Protein AF-A0AAQ0C0G8-F1 (afdb_monomer_lite)

Foldseek 3Di:
DVVVLQVLLVVVWWKKWWKAAPPGDIAIWIFNHWDFDADPVGTDTFKTFTAGPPADDDPDDSGFKMKGAADNVRHGPDDDARWIWIAGPVRDTGTIHGDDMDIGDPD

Organism: NCBI:txid353

Sequence (107 aa):
MVEKIAQAIDVYQIPIMGDDWAGGTGHWLMMVGYQGFEHEDGFQLTHLLCLDPGSEAPKTTLWNAVIEVFHDDSSSVNKGRLPSNHWGLDGNRKPCRISTSVILDTD

Radius of gyration: 13.49 Å; chains: 1; bounding box: 34×33×31 Å

pLDDT: mean 90.69, std 6.55, range [64.5, 97.31]

Secondary structure (DSSP, 8-state):
-HHHHHHHHHTT-EEEEEEEETTS-EEEEEEEEEEEEEETTEEEEEEEEEE-TTS---SS-S-SEEEE-B-TTS-BSSSSSSEEEEE-TTS-EEEEEEEEEEEE---

Structure (mmCIF, N/CA/C/O backbone):
data_AF-A0AAQ0C0G8-F1
#
_entry.id   AF-A0AAQ0C0G8-F1
#
loop_
_atom_site.group_PDB
_atom_site.id
_atom_site.type_symbol
_atom_site.label_atom_id
_atom_site.label_alt_id
_atom_site.label_comp_id
_atom_site.label_asym_id
_atom_site.label_entity_id
_atom_site.label_seq_id
_atom_site.pdbx_PDB_ins_code
_atom_site.Cartn_x
_atom_site.Cartn_y
_atom_site.Cartn_z
_atom_site.occupancy
_atom_site.B_iso_or_equiv
_atom_site.auth_seq_id
_atom_site.auth_comp_id
_atom_site.auth_asym_id
_atom_site.auth_atom_id
_atom_site.pdbx_PDB_model_num
ATOM 1 N N . MET A 1 1 ? -10.437 4.175 -5.668 1.00 85.56 1 MET A N 1
ATOM 2 C CA . MET A 1 1 ? -9.800 2.840 -5.806 1.00 85.56 1 MET A CA 1
ATOM 3 C C . MET A 1 1 ? -9.104 2.481 -4.509 1.00 85.56 1 MET A C 1
ATOM 5 O O . MET A 1 1 ? -9.481 1.491 -3.915 1.00 85.56 1 MET A O 1
ATOM 9 N N . VAL A 1 2 ? -8.186 3.323 -4.038 1.00 92.56 2 VAL A N 1
ATOM 10 C CA . VAL A 1 2 ? -7.475 3.154 -2.759 1.00 92.56 2 VAL A CA 1
ATOM 11 C C . VAL A 1 2 ? -8.441 3.018 -1.573 1.00 92.56 2 VAL A C 1
ATOM 13 O O . VAL A 1 2 ? -8.352 2.053 -0.832 1.00 92.56 2 VAL A O 1
ATOM 16 N N . GLU A 1 3 ? -9.454 3.881 -1.472 1.00 93.25 3 GLU A N 1
ATOM 17 C CA . GLU A 1 3 ? -10.507 3.755 -0.444 1.00 93.25 3 GLU A CA 1
ATOM 18 C C . GLU A 1 3 ? -11.278 2.429 -0.518 1.00 93.25 3 GLU A C 1
ATOM 20 O O . GLU A 1 3 ? -11.626 1.865 0.508 1.00 93.25 3 GLU A O 1
ATOM 25 N N . LYS A 1 4 ? -11.510 1.889 -1.724 1.00 94.62 4 LYS A N 1
ATOM 26 C CA . LYS A 1 4 ? -12.185 0.590 -1.887 1.00 94.62 4 LYS A CA 1
ATOM 27 C C . LYS A 1 4 ? -11.314 -0.568 -1.407 1.00 94.62 4 LYS A C 1
ATOM 29 O O . LYS A 1 4 ? -11.844 -1.554 -0.920 1.00 94.62 4 LYS A O 1
ATOM 34 N N . ILE A 1 5 ? -9.995 -0.450 -1.559 1.00 95.88 5 ILE A N 1
ATOM 35 C CA . ILE A 1 5 ? -9.038 -1.413 -1.006 1.00 95.88 5 ILE A CA 1
ATOM 36 C C . ILE A 1 5 ? -9.099 -1.374 0.524 1.00 95.88 5 ILE A C 1
ATOM 38 O O . ILE A 1 5 ? -9.180 -2.430 1.137 1.00 95.88 5 ILE A O 1
ATOM 42 N N . ALA A 1 6 ? -9.109 -0.180 1.126 1.00 96.12 6 ALA A N 1
ATOM 43 C CA . ALA A 1 6 ? -9.241 -0.026 2.576 1.00 96.12 6 ALA A CA 1
ATOM 44 C C . ALA A 1 6 ? -10.560 -0.624 3.093 1.00 96.12 6 ALA A C 1
ATOM 46 O O . ALA A 1 6 ? -10.542 -1.483 3.964 1.00 96.12 6 ALA A O 1
ATOM 47 N N . GLN A 1 7 ? -11.681 -0.282 2.453 1.00 96.31 7 GLN A N 1
ATOM 48 C CA . GLN A 1 7 ? -12.996 -0.839 2.788 1.00 96.31 7 GLN A CA 1
ATOM 49 C C . GLN A 1 7 ? -13.035 -2.366 2.680 1.00 96.31 7 GLN A C 1
ATOM 51 O O . GLN A 1 7 ? -13.637 -3.016 3.524 1.00 96.31 7 GLN A O 1
ATOM 56 N N . ALA A 1 8 ? -12.396 -2.947 1.659 1.00 96.19 8 ALA A N 1
ATOM 57 C CA . ALA A 1 8 ? -12.311 -4.398 1.502 1.00 96.19 8 ALA A CA 1
ATOM 58 C C . ALA A 1 8 ? -11.521 -5.056 2.647 1.00 96.19 8 ALA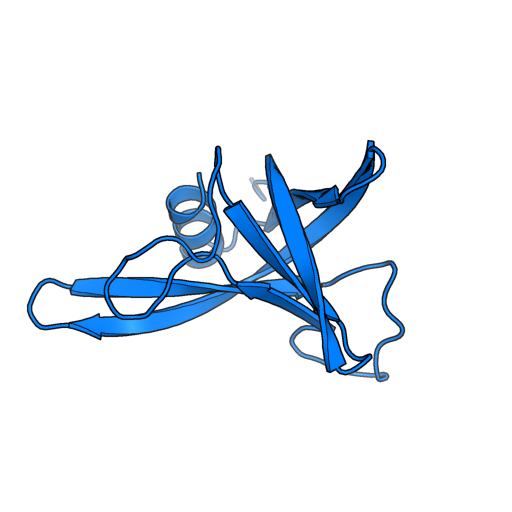 A C 1
ATOM 60 O O . ALA A 1 8 ? -11.921 -6.110 3.137 1.00 96.19 8 ALA A O 1
ATOM 61 N N . ILE A 1 9 ? -10.441 -4.419 3.112 1.00 95.75 9 ILE A N 1
ATOM 62 C CA . ILE A 1 9 ? -9.681 -4.882 4.283 1.00 95.75 9 ILE A CA 1
ATOM 63 C C . ILE A 1 9 ? -10.569 -4.878 5.536 1.00 95.75 9 ILE A C 1
ATOM 65 O O . ILE A 1 9 ? -10.564 -5.860 6.277 1.00 95.75 9 ILE A O 1
ATOM 69 N N . ASP A 1 10 ? -11.371 -3.828 5.741 1.00 96.06 10 ASP A N 1
ATOM 70 C CA . ASP A 1 10 ? -12.261 -3.702 6.908 1.00 96.06 10 ASP A CA 1
ATOM 71 C C . ASP A 1 10 ? -13.319 -4.807 6.993 1.00 96.06 10 ASP A C 1
ATOM 73 O O . ASP A 1 10 ? -13.766 -5.165 8.084 1.00 96.06 10 ASP A O 1
ATOM 77 N N . VAL A 1 11 ? -13.717 -5.362 5.847 1.00 95.69 11 VAL A N 1
ATOM 78 C CA . VAL A 1 11 ? -14.701 -6.450 5.758 1.00 95.69 11 VAL A CA 1
ATOM 79 C C . VAL A 1 11 ? -14.061 -7.817 5.500 1.00 95.69 11 VAL A C 1
ATOM 81 O O . VAL A 1 11 ? -14.745 -8.740 5.069 1.00 95.69 11 VAL A O 1
ATOM 84 N N . TYR A 1 12 ? -12.764 -7.965 5.790 1.00 93.38 12 TYR A N 1
ATOM 85 C CA . TYR A 1 12 ? -12.005 -9.219 5.671 1.00 93.38 12 TYR A CA 1
ATOM 86 C C . TYR A 1 12 ? -11.952 -9.827 4.259 1.00 93.38 12 TYR A C 1
ATOM 88 O O . TYR A 1 12 ? -11.694 -11.021 4.103 1.00 93.38 12 TYR A O 1
ATOM 96 N N . GLN A 1 13 ? -12.146 -9.012 3.224 1.00 95.94 13 GLN A N 1
ATOM 97 C CA . GLN A 1 13 ? -11.902 -9.419 1.843 1.00 95.94 13 GLN A CA 1
ATOM 98 C C . GLN A 1 13 ? -10.404 -9.369 1.526 1.00 95.94 13 GLN A C 1
ATOM 100 O O . GLN A 1 13 ? -9.604 -8.830 2.292 1.00 95.94 13 GLN A O 1
ATOM 105 N N . ILE A 1 14 ? -10.012 -9.936 0.381 1.00 95.31 14 ILE A N 1
ATOM 106 C CA . ILE A 1 14 ? -8.605 -10.044 -0.025 1.00 95.31 14 ILE A CA 1
ATOM 107 C C . ILE A 1 14 ? -8.363 -9.146 -1.246 1.00 95.31 14 ILE A C 1
ATOM 109 O O . ILE A 1 14 ? -8.630 -9.560 -2.381 1.00 95.31 14 ILE A O 1
ATOM 113 N N . PRO A 1 15 ? -7.860 -7.909 -1.068 1.00 96.81 15 PRO A N 1
ATOM 114 C CA . PRO A 1 15 ? -7.518 -7.043 -2.181 1.00 96.81 15 PRO A CA 1
ATOM 115 C C . PRO A 1 15 ? -6.154 -7.427 -2.756 1.00 96.81 15 PRO A C 1
ATOM 117 O O . PRO A 1 15 ? -5.137 -7.447 -2.062 1.00 96.81 15 PRO A O 1
ATOM 120 N N . ILE A 1 16 ? -6.122 -7.652 -4.061 1.00 96.75 16 ILE A N 1
ATOM 121 C CA . ILE A 1 16 ?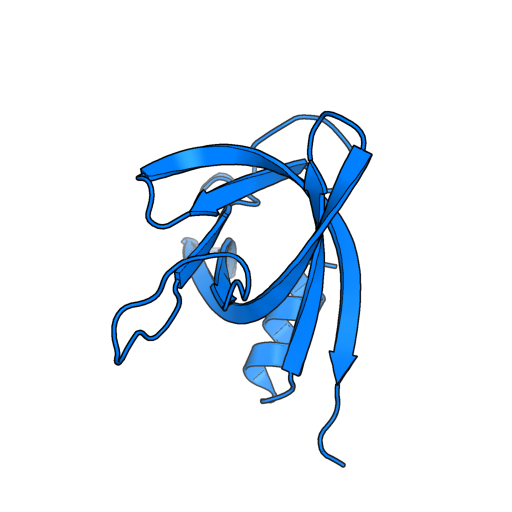 -4.919 -7.832 -4.865 1.00 96.75 16 ILE A CA 1
ATOM 122 C C . ILE A 1 16 ? -4.797 -6.616 -5.783 1.00 96.75 16 ILE A C 1
ATOM 124 O O . ILE A 1 16 ? -5.735 -6.261 -6.494 1.00 96.75 16 ILE A O 1
ATOM 128 N N . MET A 1 17 ? -3.651 -5.950 -5.769 1.00 95.88 17 MET A N 1
ATOM 129 C CA . MET A 1 17 ? -3.409 -4.696 -6.477 1.00 95.88 17 MET A CA 1
ATOM 130 C C . MET A 1 17 ? -2.237 -4.856 -7.440 1.00 95.88 17 MET A C 1
ATOM 132 O O . MET A 1 17 ? -1.246 -5.500 -7.105 1.00 95.88 17 MET A O 1
ATOM 136 N N . GLY A 1 18 ? -2.382 -4.299 -8.641 1.00 94.75 18 GLY A N 1
ATOM 137 C CA . GLY A 1 18 ? -1.306 -4.218 -9.622 1.00 94.75 18 GLY A CA 1
ATOM 138 C C . GLY A 1 18 ? -0.658 -2.837 -9.595 1.00 94.75 18 GLY A C 1
ATOM 139 O O . GLY A 1 18 ? -1.374 -1.834 -9.722 1.00 94.75 18 GLY A O 1
ATOM 140 N N . ASP A 1 19 ? 0.666 -2.778 -9.457 1.00 92.12 19 ASP A N 1
ATOM 141 C CA . ASP A 1 19 ? 1.449 -1.552 -9.582 1.00 92.12 19 ASP A CA 1
ATOM 142 C C . ASP A 1 19 ? 2.346 -1.570 -10.826 1.00 92.12 19 ASP A C 1
ATOM 144 O O . ASP A 1 19 ? 3.008 -2.552 -11.141 1.00 92.12 19 ASP A O 1
ATOM 148 N N . ASP A 1 20 ? 2.367 -0.457 -11.556 1.00 92.75 20 ASP A N 1
ATOM 149 C CA . ASP A 1 20 ? 3.224 -0.268 -12.723 1.00 92.75 20 ASP A CA 1
ATOM 150 C C . ASP A 1 20 ? 4.444 0.575 -12.336 1.00 92.75 20 ASP A C 1
ATOM 152 O O . ASP A 1 20 ? 4.306 1.650 -11.738 1.00 92.75 20 ASP A O 1
ATOM 156 N N . TRP A 1 21 ? 5.636 0.142 -12.740 1.00 89.19 21 TRP A N 1
ATOM 157 C CA . TRP A 1 21 ? 6.887 0.884 -12.573 1.00 89.19 21 TRP A CA 1
ATOM 158 C C . TRP A 1 21 ? 7.341 1.549 -13.876 1.00 89.19 21 TRP A C 1
ATOM 160 O O . TRP A 1 21 ? 6.912 1.212 -14.988 1.00 89.19 21 TRP A O 1
ATOM 170 N N . ALA A 1 22 ? 8.258 2.510 -13.745 1.00 81.19 22 ALA A N 1
ATOM 171 C CA . ALA A 1 22 ? 8.942 3.090 -14.893 1.00 81.19 22 ALA A CA 1
ATOM 172 C C . ALA A 1 22 ? 9.665 1.988 -15.693 1.00 81.19 22 ALA A C 1
ATOM 174 O O . ALA A 1 22 ? 10.401 1.185 -15.129 1.00 81.19 22 ALA A O 1
ATOM 175 N N . GLY A 1 23 ? 9.448 1.957 -17.011 1.00 78.25 23 GLY A N 1
ATOM 176 C CA . GLY A 1 23 ? 9.942 0.885 -17.886 1.00 78.25 23 GLY A CA 1
ATOM 177 C C . GLY A 1 23 ? 8.883 -0.148 -18.287 1.00 78.25 23 GLY A C 1
ATOM 178 O O . GLY A 1 23 ? 9.186 -1.032 -19.080 1.00 78.25 23 GLY A O 1
ATOM 179 N N . GLY A 1 24 ? 7.640 -0.011 -17.805 1.00 72.38 24 GLY A N 1
ATOM 180 C CA . GLY A 1 24 ? 6.506 -0.834 -18.244 1.00 72.38 24 GLY A CA 1
ATOM 181 C C . GLY A 1 24 ? 6.414 -2.201 -17.567 1.00 72.38 24 GLY A C 1
ATOM 182 O O . GLY A 1 24 ? 5.629 -3.040 -17.999 1.00 72.38 24 GLY A O 1
ATOM 183 N N . THR A 1 25 ? 7.199 -2.436 -16.517 1.00 75.75 25 THR A N 1
ATOM 184 C CA . THR A 1 25 ? 7.061 -3.626 -15.679 1.00 75.75 25 THR A CA 1
ATOM 185 C C . THR A 1 25 ? 5.924 -3.415 -14.688 1.00 75.75 25 THR A C 1
ATOM 187 O O . THR A 1 25 ? 5.927 -2.419 -13.965 1.00 75.75 25 THR A O 1
ATOM 190 N N . GLY A 1 26 ? 4.962 -4.334 -14.675 1.00 82.44 26 GLY A N 1
ATOM 191 C CA . GLY A 1 26 ? 3.890 -4.382 -13.686 1.00 82.44 26 GLY A CA 1
ATOM 192 C C . GLY A 1 26 ? 4.141 -5.495 -12.677 1.00 82.44 26 GLY A C 1
ATOM 193 O O . GLY A 1 26 ? 4.707 -6.531 -13.037 1.00 82.44 26 GLY A O 1
ATOM 194 N N . HIS A 1 27 ? 3.722 -5.288 -11.438 1.00 91.94 27 HIS A N 1
ATOM 195 C CA . HIS A 1 27 ? 3.860 -6.256 -10.361 1.00 91.94 27 HIS A CA 1
ATOM 196 C C . HIS A 1 27 ? 2.561 -6.360 -9.557 1.00 91.94 27 HIS A C 1
ATOM 198 O O . HIS A 1 27 ? 1.724 -5.464 -9.598 1.00 91.94 27 HIS A O 1
ATOM 204 N N . TRP A 1 28 ? 2.336 -7.503 -8.910 1.00 94.81 28 TRP A N 1
ATOM 205 C CA . TRP A 1 28 ? 1.099 -7.776 -8.175 1.00 94.81 28 TRP A CA 1
ATOM 206 C C . TRP A 1 28 ? 1.384 -7.972 -6.696 1.00 94.81 28 TRP A C 1
ATOM 208 O O . TRP A 1 28 ? 2.295 -8.706 -6.318 1.00 94.81 28 TRP A O 1
ATOM 218 N N . LEU A 1 29 ? 0.553 -7.346 -5.870 1.00 95.62 29 LEU A N 1
ATOM 219 C CA . LEU A 1 29 ? 0.719 -7.247 -4.428 1.00 95.62 29 LEU A CA 1
ATOM 220 C C . LEU A 1 29 ? -0.602 -7.566 -3.728 1.00 95.62 29 LEU A C 1
ATOM 222 O O . LEU A 1 29 ? -1.661 -7.131 -4.180 1.00 95.62 29 LEU A O 1
ATOM 226 N N . MET A 1 30 ? -0.554 -8.269 -2.599 1.00 96.25 30 MET A N 1
ATOM 227 C CA . MET A 1 30 ? -1.737 -8.488 -1.760 1.00 96.25 30 MET A CA 1
ATOM 228 C C . MET A 1 30 ? -1.770 -7.466 -0.629 1.00 96.25 30 MET A C 1
ATOM 230 O O . MET A 1 30 ? -0.791 -7.319 0.095 1.00 96.25 30 MET A O 1
ATOM 234 N N . MET A 1 31 ? -2.873 -6.743 -0.473 1.00 96.81 31 MET A N 1
ATOM 235 C CA . MET A 1 31 ? -3.018 -5.739 0.580 1.00 96.81 31 MET A CA 1
ATOM 236 C C . MET A 1 31 ? -3.505 -6.419 1.859 1.00 96.81 31 MET A C 1
ATOM 238 O O . MET A 1 31 ? -4.453 -7.197 1.821 1.00 96.81 31 MET A O 1
ATOM 242 N N . VAL A 1 32 ? -2.852 -6.132 2.983 1.00 96.38 32 VAL A N 1
ATOM 243 C CA . VAL A 1 32 ? -3.144 -6.761 4.288 1.00 96.38 32 VAL A CA 1
ATOM 244 C C . VAL A 1 32 ? -3.494 -5.750 5.376 1.00 96.38 32 VAL A C 1
ATOM 246 O O . VAL A 1 32 ? -3.883 -6.126 6.476 1.00 96.38 32 VAL A O 1
ATOM 249 N N . GLY A 1 33 ? -3.346 -4.462 5.080 1.00 97.31 33 GLY A N 1
ATOM 250 C CA . GLY A 1 33 ? -3.640 -3.376 5.999 1.00 97.31 33 GLY A CA 1
ATOM 251 C C . GLY A 1 33 ? -3.432 -2.022 5.337 1.00 97.31 33 GLY A C 1
ATOM 252 O O . GLY A 1 33 ? -3.003 -1.927 4.185 1.00 97.31 33 GLY A O 1
ATOM 253 N N . TYR A 1 34 ? -3.709 -0.964 6.082 1.00 97.25 34 TYR A N 1
ATOM 254 C CA . TYR A 1 34 ? -3.416 0.406 5.688 1.00 97.25 34 TYR A CA 1
ATOM 255 C C . TYR A 1 34 ? -3.097 1.239 6.931 1.00 97.25 34 TYR A C 1
ATOM 257 O O . TYR A 1 34 ? -3.432 0.862 8.052 1.00 97.25 34 TYR A O 1
ATOM 265 N N . GLN A 1 35 ? -2.418 2.362 6.731 1.00 96.31 35 GLN A N 1
ATOM 266 C CA . GLN A 1 35 ? -2.115 3.329 7.785 1.00 96.31 35 GLN A CA 1
ATOM 267 C C . GLN A 1 35 ? -2.377 4.751 7.293 1.00 96.31 35 GLN A C 1
ATOM 269 O O . GLN A 1 35 ? -2.441 5.018 6.088 1.00 96.31 35 GLN A O 1
ATOM 274 N N . GLY A 1 36 ? -2.529 5.662 8.243 1.00 96.00 36 GLY A N 1
ATOM 275 C CA . GLY A 1 36 ? -2.961 7.025 7.997 1.00 96.00 36 GLY A CA 1
ATOM 276 C C . GLY A 1 36 ? -2.937 7.863 9.265 1.00 96.00 36 GLY A C 1
ATOM 277 O O . GLY A 1 36 ? -2.465 7.405 10.307 1.00 96.00 36 GLY A O 1
ATOM 278 N N . PHE A 1 37 ? -3.440 9.085 9.150 1.00 95.62 37 PHE A N 1
ATOM 279 C CA . PHE A 1 37 ? -3.528 10.046 10.243 1.00 95.62 37 PHE A CA 1
ATOM 280 C C . PHE A 1 37 ? -4.989 10.371 10.542 1.00 95.62 37 PHE A C 1
ATOM 282 O O . PHE A 1 37 ? -5.799 10.511 9.631 1.00 95.62 37 PHE A O 1
ATOM 289 N N . GLU A 1 38 ? -5.318 10.489 11.825 1.00 94.56 38 GLU A N 1
ATOM 290 C CA . GLU A 1 38 ? -6.611 11.016 12.262 1.00 94.56 38 GLU A CA 1
ATOM 291 C C . GLU A 1 38 ? -6.572 12.546 12.231 1.00 94.56 38 GLU A C 1
ATOM 293 O O . GLU A 1 38 ? -5.674 13.165 12.810 1.00 94.56 38 GLU A O 1
ATOM 298 N N . HIS A 1 39 ? -7.562 13.150 11.584 1.00 90.81 39 HIS A N 1
ATOM 299 C CA . HIS A 1 39 ? -7.807 14.589 11.565 1.00 90.81 39 HIS A CA 1
ATOM 300 C C . HIS A 1 39 ? -9.204 14.886 12.121 1.00 90.81 39 HIS A C 1
ATOM 302 O O . HIS A 1 39 ? -10.030 13.987 12.269 1.00 90.81 39 HIS A O 1
ATOM 308 N N . GLU A 1 40 ? -9.495 16.157 12.414 1.00 91.19 40 GLU A N 1
ATOM 309 C CA . GLU A 1 40 ? -10.819 16.571 12.914 1.00 91.19 40 GLU A CA 1
ATOM 310 C C . GLU A 1 40 ? -11.960 16.157 11.966 1.00 91.19 40 GLU A C 1
ATOM 312 O O . GLU A 1 40 ? -13.038 15.782 12.426 1.00 91.19 40 GLU A O 1
ATOM 317 N N . ASP A 1 41 ? -11.690 16.152 10.657 1.00 88.12 41 ASP A N 1
ATOM 318 C CA . ASP A 1 41 ? -12.654 15.826 9.602 1.00 88.12 41 ASP A CA 1
ATOM 319 C C . ASP A 1 41 ? -12.654 14.336 9.190 1.00 88.12 41 ASP A C 1
ATOM 321 O O . ASP A 1 41 ? -13.412 13.942 8.300 1.00 88.12 41 ASP A O 1
ATOM 325 N N . GLY A 1 42 ? -11.826 13.496 9.827 1.00 90.00 42 GLY A N 1
AT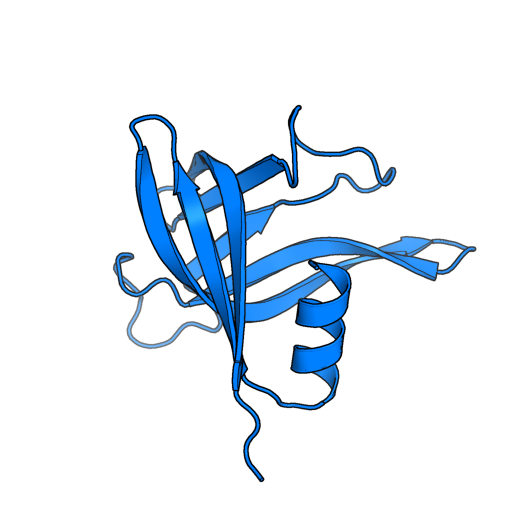OM 326 C CA . GLY A 1 42 ? -11.764 12.049 9.592 1.00 90.00 42 GLY A CA 1
ATOM 327 C C . GLY A 1 42 ? -10.354 11.490 9.374 1.00 90.00 42 GLY A C 1
ATOM 328 O O . GLY A 1 42 ? -9.346 12.161 9.587 1.00 90.00 42 GLY A O 1
ATOM 329 N N . PHE A 1 43 ? -10.294 10.231 8.934 1.00 92.69 43 PHE A N 1
ATOM 330 C CA . PHE A 1 43 ? -9.047 9.493 8.734 1.00 92.69 43 PHE A CA 1
ATOM 331 C C . PHE A 1 43 ? -8.469 9.702 7.326 1.00 92.69 43 PHE A C 1
ATOM 333 O O . PHE A 1 43 ? -9.099 9.351 6.326 1.00 92.69 43 PHE A O 1
ATOM 340 N N . GLN A 1 44 ? -7.233 10.198 7.246 1.00 94.31 44 GLN A N 1
ATOM 341 C CA . GLN A 1 44 ? -6.477 10.341 6.004 1.00 94.31 44 GLN A CA 1
ATOM 342 C C . GLN A 1 44 ? -5.562 9.134 5.789 1.00 94.31 44 GLN A C 1
ATOM 344 O O . GLN A 1 44 ? -4.497 9.016 6.399 1.00 94.31 44 GLN A O 1
ATOM 349 N N . LEU A 1 45 ? -5.946 8.247 4.869 1.00 95.75 45 LEU A N 1
ATOM 350 C CA . LEU A 1 45 ? -5.105 7.128 4.444 1.00 95.75 45 LEU A CA 1
ATOM 351 C C . LEU A 1 45 ? -3.854 7.650 3.733 1.00 95.75 45 LEU A C 1
ATOM 353 O O . LEU A 1 45 ? -3.952 8.407 2.770 1.00 95.75 45 LEU A O 1
ATOM 357 N N . THR A 1 46 ? -2.679 7.189 4.156 1.00 96.56 46 THR A N 1
ATOM 358 C CA . THR A 1 46 ? -1.398 7.568 3.539 1.00 96.56 46 THR A CA 1
ATOM 359 C C . THR A 1 46 ? -0.689 6.390 2.888 1.00 96.56 46 THR A C 1
ATOM 361 O O . THR A 1 46 ? -0.100 6.552 1.818 1.00 96.56 46 THR A O 1
ATOM 364 N N . HIS A 1 47 ? -0.784 5.190 3.472 1.00 96.94 47 HIS A N 1
ATOM 365 C CA . HIS A 1 47 ? -0.101 4.005 2.952 1.00 96.94 47 HIS A CA 1
ATOM 366 C C . HIS A 1 47 ? -0.979 2.754 2.981 1.00 96.94 47 HIS A C 1
ATOM 368 O O . HIS A 1 47 ? -1.778 2.558 3.896 1.00 96.94 47 HIS A O 1
ATOM 374 N N . LEU A 1 48 ? -0.746 1.865 2.018 1.00 97.06 48 LEU A N 1
ATOM 375 C CA . LEU A 1 48 ? -1.227 0.486 2.019 1.00 97.06 48 LEU A CA 1
ATOM 376 C C . LEU A 1 48 ? -0.082 -0.447 2.428 1.00 97.06 48 LEU A C 1
ATOM 378 O O . LEU A 1 48 ? 1.034 -0.323 1.921 1.00 97.06 48 LEU A O 1
ATOM 382 N N . LEU A 1 49 ? -0.361 -1.380 3.332 1.00 96.81 49 LEU A N 1
ATOM 383 C CA . LEU A 1 49 ? 0.572 -2.411 3.785 1.00 96.81 49 LEU A CA 1
ATOM 384 C C . LEU A 1 49 ? 0.342 -3.671 2.952 1.00 96.81 49 LEU A C 1
ATOM 386 O O . LEU A 1 49 ? -0.808 -4.100 2.801 1.00 96.81 49 LEU A O 1
ATOM 390 N N . CYS A 1 50 ? 1.405 -4.268 2.411 1.00 95.12 50 CYS A N 1
ATOM 391 C CA . CYS A 1 50 ? 1.249 -5.354 1.452 1.00 95.12 50 CYS A CA 1
ATOM 392 C C . CYS A 1 50 ? 2.240 -6.514 1.578 1.00 95.12 50 CYS A C 1
ATOM 394 O O . CYS A 1 50 ? 3.350 -6.396 2.101 1.00 95.12 50 CYS A O 1
ATOM 396 N N . LEU A 1 51 ? 1.783 -7.660 1.075 1.00 94.44 51 LEU A N 1
ATOM 397 C CA . LEU A 1 51 ? 2.573 -8.847 0.813 1.00 94.44 51 LEU A CA 1
ATOM 398 C C . LEU A 1 51 ? 2.957 -8.879 -0.670 1.00 94.44 51 LEU A C 1
ATOM 400 O O . LEU A 1 51 ? 2.125 -9.075 -1.558 1.00 94.44 51 LEU A O 1
ATOM 404 N N . ASP A 1 52 ? 4.240 -8.654 -0.901 1.00 93.06 52 ASP A N 1
ATOM 405 C CA . ASP A 1 52 ? 4.946 -8.682 -2.164 1.00 93.06 52 ASP A CA 1
ATOM 406 C C . ASP A 1 52 ? 5.596 -10.067 -2.377 1.00 93.06 52 ASP A C 1
ATOM 408 O O . ASP A 1 52 ? 6.531 -10.419 -1.651 1.00 93.06 52 ASP A O 1
ATOM 412 N N . PRO A 1 53 ? 5.161 -10.856 -3.378 1.00 91.19 53 PRO A N 1
ATOM 413 C CA . PRO A 1 53 ? 5.748 -12.165 -3.674 1.00 91.19 53 PRO A CA 1
ATOM 414 C C . PRO A 1 53 ? 7.157 -12.101 -4.293 1.00 91.19 53 PRO A C 1
ATOM 416 O O . PRO A 1 53 ? 7.853 -13.113 -4.332 1.00 91.19 53 PRO A O 1
ATOM 419 N N . GLY A 1 54 ? 7.572 -10.943 -4.808 1.00 87.44 54 GLY A N 1
ATOM 420 C CA . GLY A 1 54 ? 8.906 -10.684 -5.350 1.00 87.44 54 GLY A CA 1
ATOM 421 C C . GLY A 1 54 ? 9.930 -10.243 -4.300 1.00 87.44 54 GLY A C 1
ATOM 422 O O . GLY A 1 54 ? 11.123 -10.213 -4.603 1.00 87.44 54 GLY A O 1
ATOM 423 N N . SER A 1 55 ? 9.492 -9.926 -3.079 1.00 85.06 55 SER A N 1
ATOM 424 C CA . SER A 1 55 ? 10.370 -9.506 -1.984 1.00 85.06 55 SER A CA 1
ATOM 425 C C . SER A 1 55 ? 10.749 -10.684 -1.081 1.00 85.06 55 SER A C 1
ATOM 427 O O . SER A 1 55 ? 9.891 -11.431 -0.608 1.00 85.06 55 SER A O 1
ATOM 429 N N . GLU A 1 56 ? 12.045 -10.830 -0.790 1.00 81.00 56 GLU A N 1
ATOM 430 C CA . GLU A 1 56 ? 12.524 -11.765 0.233 1.00 81.00 56 GLU A CA 1
ATOM 431 C C . GLU A 1 56 ? 11.931 -11.360 1.587 1.00 81.00 56 GLU A C 1
ATOM 433 O O . GLU A 1 56 ? 12.028 -10.202 1.981 1.00 81.00 56 GLU A O 1
ATOM 438 N N . ALA A 1 57 ? 11.284 -12.287 2.293 1.00 76.56 57 ALA A N 1
ATOM 439 C CA . ALA A 1 57 ? 10.623 -11.998 3.561 1.00 76.56 57 ALA A CA 1
ATOM 440 C C . ALA A 1 57 ? 11.225 -12.837 4.699 1.00 76.56 57 ALA A C 1
ATOM 442 O O . ALA A 1 57 ? 11.567 -14.006 4.488 1.00 76.56 57 ALA A O 1
ATOM 443 N N . PRO A 1 58 ? 11.312 -12.293 5.930 1.00 79.19 58 PRO A N 1
ATOM 444 C CA . PRO A 1 58 ? 11.578 -13.099 7.116 1.00 79.19 58 PRO A CA 1
ATOM 445 C C . PRO A 1 58 ? 10.568 -14.248 7.231 1.00 79.19 58 PRO A C 1
ATOM 447 O O . PRO A 1 58 ? 9.454 -14.156 6.721 1.00 79.19 58 PRO A O 1
ATOM 450 N N . LYS A 1 59 ? 10.910 -15.303 7.987 1.00 82.94 59 LYS A N 1
ATOM 451 C CA . LYS A 1 59 ? 10.006 -16.453 8.215 1.00 82.94 59 LYS A CA 1
ATOM 452 C C . LYS A 1 59 ? 8.601 -16.044 8.674 1.00 82.94 59 LYS A C 1
ATOM 454 O O . LYS A 1 59 ? 7.645 -16.765 8.416 1.00 82.94 59 LYS A O 1
ATOM 459 N N . THR A 1 60 ? 8.496 -14.916 9.372 1.00 82.25 60 THR A N 1
ATOM 460 C CA . THR A 1 60 ? 7.239 -14.322 9.816 1.00 82.25 60 THR A CA 1
ATOM 461 C C . THR A 1 60 ? 7.333 -12.810 9.684 1.00 82.25 60 THR A C 1
ATOM 463 O O . THR A 1 60 ? 8.219 -12.195 10.279 1.00 82.25 60 THR A O 1
ATOM 466 N N . THR A 1 61 ? 6.409 -12.213 8.942 1.00 86.50 61 THR A N 1
ATOM 467 C CA . THR A 1 61 ? 6.197 -10.766 8.901 1.00 86.50 61 THR A CA 1
ATOM 468 C C . THR A 1 61 ? 4.714 -10.478 8.703 1.00 86.50 61 THR A C 1
ATOM 470 O O . THR A 1 61 ? 3.996 -11.314 8.156 1.00 86.50 61 THR A O 1
ATOM 473 N N . LEU A 1 62 ? 4.255 -9.316 9.166 1.00 89.50 62 LEU A N 1
ATOM 474 C CA . LEU A 1 62 ? 2.879 -8.866 8.949 1.00 89.50 62 LEU A CA 1
ATOM 475 C C . LEU A 1 62 ? 2.695 -8.324 7.521 1.00 89.50 62 LEU A C 1
ATOM 477 O O . LEU A 1 62 ? 1.682 -8.598 6.892 1.00 89.50 62 LEU A O 1
ATOM 481 N N . TRP A 1 63 ? 3.696 -7.614 6.993 1.00 93.75 63 TRP A N 1
ATOM 482 C CA . TRP A 1 63 ? 3.808 -7.159 5.601 1.00 93.75 63 TRP A CA 1
ATOM 483 C C . TRP A 1 63 ? 5.294 -7.112 5.199 1.00 93.75 63 TRP A C 1
ATOM 485 O O . TRP A 1 63 ? 6.166 -7.063 6.069 1.00 93.75 63 TRP A O 1
ATOM 495 N N . ASN A 1 64 ? 5.617 -7.161 3.906 1.00 93.62 64 ASN A N 1
ATOM 496 C CA . ASN A 1 64 ? 7.004 -7.077 3.403 1.00 93.62 64 ASN A CA 1
ATOM 497 C C . ASN A 1 64 ? 7.200 -5.985 2.337 1.00 93.62 64 ASN A C 1
ATOM 499 O O . ASN A 1 64 ? 8.311 -5.818 1.843 1.00 93.62 64 ASN A O 1
ATOM 503 N N . ALA A 1 65 ? 6.157 -5.220 2.023 1.00 94.06 65 ALA A N 1
ATOM 504 C CA . ALA A 1 65 ? 6.246 -4.009 1.226 1.00 94.06 65 ALA A CA 1
ATOM 505 C C . ALA A 1 65 ? 5.182 -2.991 1.664 1.00 94.06 65 ALA A C 1
ATOM 507 O O . ALA A 1 65 ? 4.245 -3.310 2.407 1.00 94.06 65 ALA A O 1
ATOM 508 N N . VAL A 1 66 ? 5.349 -1.745 1.225 1.00 95.69 66 VAL A N 1
ATOM 509 C CA . VAL A 1 66 ? 4.406 -0.648 1.470 1.00 95.69 66 VAL A CA 1
ATOM 510 C C . VAL A 1 66 ? 4.178 0.130 0.179 1.00 95.69 66 VAL A C 1
ATOM 512 O O . VAL A 1 66 ? 5.109 0.362 -0.593 1.00 95.69 66 VAL A O 1
ATOM 515 N N . ILE A 1 67 ? 2.938 0.561 -0.041 1.00 95.94 67 ILE A N 1
ATOM 516 C CA . ILE A 1 67 ? 2.566 1.464 -1.129 1.00 95.94 67 ILE A CA 1
ATOM 517 C C . ILE A 1 67 ? 2.130 2.784 -0.509 1.00 95.94 67 ILE A C 1
ATOM 519 O O . ILE A 1 67 ? 1.044 2.896 0.054 1.00 95.94 67 ILE A O 1
ATOM 523 N N . GLU A 1 68 ? 3.003 3.779 -0.590 1.00 96.44 68 GLU A N 1
ATOM 524 C CA . GLU A 1 68 ? 2.722 5.155 -0.185 1.00 96.44 68 GLU A CA 1
ATOM 525 C C . GLU A 1 68 ? 1.876 5.832 -1.271 1.00 96.44 68 GLU A C 1
ATOM 527 O O . GLU A 1 68 ? 2.242 5.805 -2.449 1.00 96.44 68 GLU A O 1
ATOM 532 N N . VAL A 1 69 ? 0.748 6.430 -0.886 1.00 94.81 69 VAL A N 1
ATOM 533 C CA . VAL A 1 69 ? -0.278 6.934 -1.815 1.00 94.81 69 VAL A CA 1
ATOM 534 C C . VAL A 1 69 ? -0.541 8.427 -1.631 1.00 94.81 69 VAL A C 1
ATOM 536 O O . VAL A 1 69 ? -0.590 9.178 -2.609 1.00 94.81 69 VAL A O 1
ATOM 539 N N . PHE A 1 70 ? -0.666 8.865 -0.379 1.00 94.56 70 PHE A N 1
ATOM 540 C CA . PHE A 1 70 ? -0.914 10.258 -0.016 1.00 94.56 70 PHE A CA 1
ATOM 541 C C . PHE A 1 70 ? -0.003 10.688 1.131 1.00 94.56 70 PHE A C 1
ATOM 543 O O . PHE A 1 70 ? 0.428 9.865 1.940 1.00 94.56 70 PHE A O 1
ATOM 550 N N . HIS A 1 71 ? 0.256 11.987 1.198 1.00 92.81 71 HIS A N 1
ATOM 551 C CA . HIS A 1 71 ? 0.803 12.649 2.372 1.00 92.81 71 HIS A CA 1
ATOM 552 C C . HIS A 1 71 ? -0.292 12.854 3.435 1.00 92.81 71 HIS A C 1
ATOM 554 O O . HIS A 1 71 ? -1.478 12.626 3.182 1.00 92.81 71 HIS A O 1
ATOM 560 N N . ASP A 1 72 ? 0.110 13.249 4.640 1.00 91.81 72 ASP A N 1
ATOM 561 C CA . ASP A 1 72 ? -0.792 13.547 5.760 1.00 91.81 72 ASP A CA 1
ATOM 562 C C . ASP A 1 72 ? -1.728 14.730 5.466 1.00 91.81 72 ASP A C 1
ATOM 564 O O . ASP A 1 72 ? -2.882 14.730 5.872 1.00 91.81 72 ASP A O 1
ATOM 568 N N . ASP A 1 73 ? -1.282 15.697 4.669 1.00 89.12 73 ASP A N 1
ATOM 569 C CA . ASP A 1 73 ? -2.093 16.814 4.174 1.0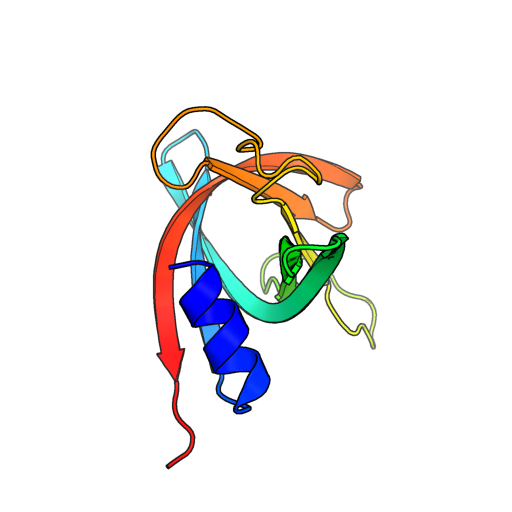0 89.12 73 ASP A CA 1
ATOM 570 C C . ASP A 1 73 ? -3.040 16.444 3.012 1.00 89.12 73 ASP A C 1
ATOM 572 O O . ASP A 1 73 ? -3.594 17.320 2.345 1.00 89.12 73 ASP A O 1
ATOM 576 N N . SER A 1 74 ? -3.229 15.146 2.748 1.00 85.44 74 SER A N 1
ATOM 577 C CA . SER A 1 74 ? -4.019 14.596 1.635 1.00 85.44 74 SER A CA 1
ATOM 578 C C . SER A 1 74 ? -3.458 14.871 0.235 1.00 85.44 74 SER A C 1
ATOM 580 O O . SER A 1 74 ? -4.063 14.474 -0.768 1.00 85.44 74 SER A O 1
ATOM 582 N N . SER A 1 75 ? -2.299 15.524 0.115 1.00 89.25 75 SER A N 1
ATOM 583 C CA . SER A 1 75 ? -1.671 15.728 -1.185 1.00 89.25 75 SER A CA 1
ATOM 584 C C . SER A 1 75 ? -1.100 14.414 -1.733 1.00 89.25 75 SER A C 1
ATOM 586 O O . SER A 1 75 ? -0.697 13.504 -1.009 1.00 89.25 75 SER A O 1
ATOM 588 N N . SER A 1 76 ? -1.129 14.261 -3.057 1.00 88.62 76 SER A N 1
ATOM 589 C CA . SER A 1 76 ? -0.637 13.050 -3.723 1.00 88.62 76 SER A CA 1
ATOM 590 C C . SER A 1 76 ? 0.887 12.985 -3.718 1.00 88.62 76 SER A C 1
ATOM 592 O O . SER A 1 76 ? 1.544 13.978 -4.028 1.00 88.62 76 SER A O 1
ATOM 594 N N . VAL A 1 77 ? 1.449 11.795 -3.484 1.00 89.81 77 VAL A N 1
ATOM 595 C CA . VAL A 1 77 ? 2.909 11.643 -3.330 1.00 89.81 77 VAL A CA 1
ATOM 596 C C . VAL A 1 77 ? 3.722 11.816 -4.612 1.00 89.81 77 VAL A C 1
ATO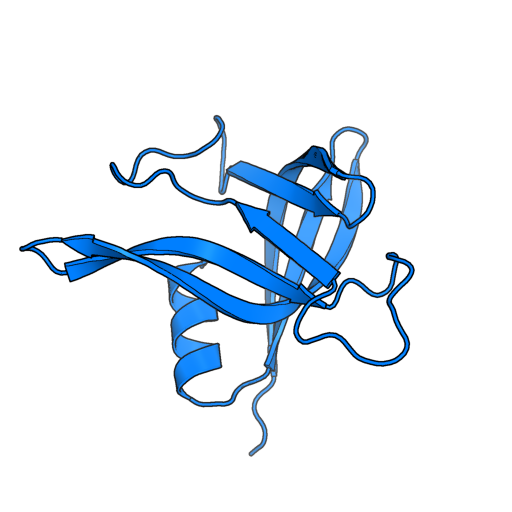M 598 O O . VAL A 1 77 ? 4.921 12.068 -4.549 1.00 89.81 77 VAL A O 1
ATOM 601 N N . ASN A 1 78 ? 3.093 11.693 -5.785 1.00 83.81 78 ASN A N 1
ATOM 602 C CA . ASN A 1 78 ? 3.683 12.040 -7.083 1.00 83.81 78 ASN A CA 1
ATOM 603 C C . ASN A 1 78 ? 2.616 12.661 -8.011 1.00 83.81 78 ASN A C 1
ATOM 605 O O . ASN A 1 78 ? 1.460 12.836 -7.633 1.00 83.81 78 ASN A O 1
ATOM 609 N N . LYS A 1 79 ? 2.989 12.998 -9.254 1.00 80.12 79 LYS A N 1
ATOM 610 C CA . LYS A 1 79 ? 2.061 13.479 -10.297 1.00 80.12 79 LYS A CA 1
ATOM 611 C C . LYS A 1 79 ? 1.573 12.326 -11.176 1.00 80.12 79 LYS A C 1
ATOM 613 O O . LYS A 1 79 ? 2.354 11.449 -11.529 1.00 80.12 79 LYS A O 1
ATOM 618 N N . GLY A 1 80 ? 0.315 12.376 -11.608 1.00 78.06 80 GLY A N 1
ATOM 619 C CA . GLY A 1 80 ? -0.264 11.415 -12.553 1.00 78.06 80 GLY A CA 1
ATOM 620 C C . GLY A 1 80 ? -1.578 10.821 -12.055 1.00 78.06 80 GLY A C 1
ATOM 621 O O . GLY A 1 80 ? -2.182 11.325 -11.115 1.00 78.06 80 GLY A O 1
ATOM 622 N N . ARG A 1 81 ? -2.044 9.751 -12.704 1.00 78.69 81 ARG A N 1
ATOM 623 C CA . ARG A 1 81 ? -3.216 8.986 -12.254 1.00 78.69 81 ARG A CA 1
ATOM 624 C C . ARG A 1 81 ? -2.766 7.974 -11.207 1.00 78.69 81 ARG A C 1
ATOM 626 O O . ARG A 1 81 ? -1.935 7.148 -11.551 1.00 78.69 81 ARG A O 1
ATOM 633 N N . LEU A 1 82 ? -3.336 8.024 -10.000 1.00 84.56 82 LEU A N 1
ATOM 634 C CA . LEU A 1 82 ? -2.982 7.162 -8.855 1.00 84.56 82 LEU A CA 1
ATOM 635 C C . LEU A 1 82 ? -1.458 7.021 -8.635 1.00 84.56 82 LEU A C 1
ATOM 637 O O . LEU A 1 82 ? -0.925 5.910 -8.648 1.00 84.56 82 LEU A O 1
ATOM 641 N N . PRO A 1 83 ? -0.756 8.157 -8.502 1.00 90.88 83 PRO A N 1
ATOM 642 C CA . PRO A 1 83 ? 0.674 8.182 -8.240 1.00 90.88 83 PRO A CA 1
ATOM 643 C C . PRO A 1 83 ? 0.977 7.545 -6.883 1.00 90.88 83 PRO A C 1
ATOM 645 O O . PRO A 1 83 ? 0.274 7.802 -5.907 1.00 90.88 83 PRO A O 1
ATOM 648 N N . SER A 1 84 ? 2.024 6.730 -6.808 1.00 94.50 84 SER A N 1
ATOM 649 C CA . SER A 1 84 ? 2.405 6.056 -5.567 1.00 94.50 84 SER A CA 1
ATOM 650 C C . SER A 1 84 ? 3.914 5.847 -5.493 1.00 94.50 84 SER A C 1
ATOM 652 O O . SER A 1 84 ? 4.641 6.104 -6.458 1.00 94.50 84 SER A O 1
ATOM 654 N N . ASN A 1 85 ? 4.394 5.397 -4.341 1.00 94.69 85 ASN A N 1
ATOM 655 C CA . ASN A 1 85 ? 5.746 4.881 -4.196 1.00 94.69 85 ASN A CA 1
ATOM 656 C C . ASN A 1 85 ? 5.710 3.475 -3.596 1.00 94.69 85 ASN A C 1
ATOM 658 O O . ASN A 1 85 ? 5.087 3.262 -2.561 1.00 94.69 85 ASN A O 1
ATOM 662 N N . HIS A 1 86 ? 6.432 2.546 -4.216 1.00 94.25 86 HIS A N 1
ATOM 663 C CA . HIS A 1 86 ? 6.668 1.204 -3.703 1.00 94.25 86 HIS A CA 1
ATOM 664 C C . HIS A 1 86 ? 7.898 1.209 -2.799 1.00 94.25 86 HIS A C 1
ATOM 666 O O . HIS A 1 86 ? 8.969 1.681 -3.197 1.00 94.25 86 HIS A O 1
ATOM 672 N N . TRP A 1 87 ? 7.739 0.706 -1.578 1.00 93.44 87 TRP A N 1
ATOM 673 C CA . TRP A 1 87 ? 8.799 0.573 -0.586 1.00 93.44 87 TRP A CA 1
ATOM 674 C C . TRP A 1 87 ? 9.017 -0.915 -0.306 1.00 93.44 87 TRP A C 1
ATOM 676 O O . TRP A 1 87 ? 8.145 -1.568 0.268 1.00 93.44 87 TRP A O 1
ATOM 686 N N . GLY A 1 88 ? 10.162 -1.445 -0.733 1.00 89.25 88 GLY A N 1
ATOM 687 C CA . GLY A 1 88 ? 10.563 -2.820 -0.436 1.00 89.25 88 GLY A CA 1
ATOM 688 C C . GLY A 1 88 ? 11.386 -2.912 0.850 1.00 89.25 88 GLY A C 1
ATOM 689 O O . GLY A 1 88 ? 11.767 -1.901 1.446 1.00 89.25 88 GLY A O 1
ATOM 690 N N . LEU A 1 89 ? 11.734 -4.136 1.257 1.00 84.06 89 LEU A N 1
ATOM 691 C CA . LEU A 1 89 ? 12.650 -4.354 2.389 1.00 84.06 89 LEU A CA 1
ATOM 692 C C . LEU A 1 89 ? 14.099 -3.924 2.102 1.00 84.06 89 LEU A C 1
ATOM 694 O O . LEU A 1 89 ? 14.905 -3.838 3.025 1.00 84.06 89 LEU A O 1
ATOM 698 N N . ASP A 1 90 ? 14.432 -3.626 0.843 1.00 83.69 90 ASP A N 1
ATOM 699 C CA . ASP A 1 90 ? 15.739 -3.093 0.441 1.00 83.69 90 ASP A CA 1
ATOM 700 C C . ASP A 1 90 ? 15.956 -1.629 0.873 1.00 83.69 90 ASP A C 1
ATOM 702 O O . ASP A 1 90 ? 17.037 -1.077 0.666 1.00 83.69 90 ASP A O 1
ATOM 706 N N . GLY A 1 91 ? 14.938 -0.998 1.470 1.00 80.31 91 GLY A N 1
ATOM 707 C CA . GLY A 1 91 ? 14.963 0.393 1.916 1.00 80.31 91 GLY A CA 1
ATOM 708 C C . GLY A 1 91 ? 14.858 1.407 0.775 1.00 80.31 91 GLY A C 1
ATOM 709 O O . GLY A 1 91 ? 14.882 2.612 1.032 1.00 80.31 91 GLY A O 1
ATOM 710 N N . ASN A 1 92 ? 14.726 0.958 -0.478 1.00 84.75 92 ASN A N 1
ATOM 711 C CA . ASN A 1 92 ? 14.609 1.846 -1.623 1.00 84.75 92 ASN A CA 1
ATOM 712 C C . ASN A 1 92 ? 13.148 2.198 -1.889 1.00 84.75 92 ASN A C 1
ATOM 714 O O . ASN A 1 92 ? 12.268 1.340 -1.964 1.00 84.75 92 ASN A O 1
ATOM 718 N N . ARG A 1 93 ? 12.916 3.486 -2.142 1.00 91.12 93 ARG A N 1
ATOM 719 C CA . ARG A 1 93 ? 11.631 3.995 -2.609 1.00 91.12 93 ARG A CA 1
ATOM 720 C C . ARG A 1 93 ? 11.618 4.081 -4.130 1.00 91.12 93 ARG A C 1
ATOM 722 O O . ARG A 1 93 ? 12.399 4.836 -4.710 1.00 91.12 93 ARG A O 1
ATOM 729 N N . LYS A 1 94 ? 10.708 3.355 -4.778 1.00 91.31 94 LYS A N 1
ATOM 730 C CA . LYS A 1 94 ? 10.556 3.352 -6.240 1.00 91.31 94 LYS A CA 1
ATOM 731 C C . LYS A 1 94 ? 9.220 3.984 -6.638 1.00 91.31 94 LYS A C 1
ATOM 733 O O . LYS A 1 94 ? 8.183 3.512 -6.180 1.00 91.31 94 LYS A O 1
ATOM 738 N N . PRO A 1 95 ? 9.209 5.029 -7.485 1.00 92.44 95 PRO A N 1
ATOM 739 C CA . PRO A 1 95 ? 7.965 5.578 -8.008 1.00 92.44 95 PRO A CA 1
ATOM 740 C C . PRO A 1 95 ? 7.184 4.518 -8.784 1.00 92.44 95 PRO A C 1
ATOM 742 O O . PRO A 1 95 ? 7.737 3.844 -9.658 1.00 92.44 95 PRO A O 1
ATOM 745 N N . CYS A 1 96 ? 5.897 4.400 -8.484 1.00 93.00 96 CYS A N 1
ATOM 746 C CA . CYS A 1 96 ? 4.989 3.482 -9.150 1.00 93.00 96 CYS A CA 1
ATOM 747 C C . CYS A 1 96 ? 3.619 4.128 -9.381 1.00 93.00 96 CYS A C 1
ATOM 749 O O . CYS A 1 96 ? 3.358 5.281 -9.014 1.00 93.00 96 CYS A O 1
ATOM 751 N N . ARG A 1 97 ? 2.732 3.379 -10.027 1.00 93.50 97 ARG A N 1
ATOM 752 C CA . ARG A 1 97 ? 1.330 3.740 -10.198 1.00 93.50 97 ARG A CA 1
ATOM 753 C C . ARG A 1 97 ? 0.453 2.541 -9.904 1.00 93.50 97 ARG A C 1
ATOM 755 O O . ARG A 1 97 ? 0.644 1.502 -10.521 1.00 93.50 97 ARG A O 1
ATOM 762 N N . ILE A 1 98 ? -0.591 2.735 -9.107 1.00 93.31 98 ILE A N 1
ATOM 763 C CA . ILE A 1 98 ? -1.653 1.735 -8.972 1.00 93.31 98 ILE A CA 1
ATOM 764 C C . ILE A 1 98 ? -2.434 1.672 -10.290 1.00 93.31 98 ILE A C 1
ATOM 766 O O . ILE A 1 98 ? -3.089 2.643 -10.687 1.00 93.31 98 ILE A O 1
ATOM 770 N N . SER A 1 99 ? -2.347 0.545 -10.992 1.00 92.69 99 SER A N 1
ATOM 771 C CA . SER A 1 99 ? -2.936 0.369 -12.321 1.00 92.69 99 SER A CA 1
ATOM 772 C C . SER A 1 99 ? -4.266 -0.372 -12.281 1.00 92.69 99 SER A C 1
ATOM 774 O O . SER A 1 99 ? -5.174 -0.051 -13.054 1.00 92.69 99 SER A O 1
ATOM 776 N N . THR A 1 100 ? -4.416 -1.311 -11.348 1.00 93.25 100 THR A N 1
ATOM 777 C CA . THR A 1 100 ? -5.624 -2.125 -11.205 1.00 93.25 100 THR A CA 1
ATOM 778 C C . THR A 1 100 ? -5.765 -2.700 -9.796 1.00 93.25 100 THR A C 1
ATOM 780 O O . THR A 1 100 ? -4.817 -2.710 -9.013 1.00 93.25 100 THR A O 1
ATOM 783 N N . SER A 1 101 ? -6.957 -3.199 -9.476 1.00 94.19 101 SER A N 1
ATOM 784 C CA . SER A 1 101 ? -7.229 -3.943 -8.249 1.00 94.19 101 SER A CA 1
ATOM 785 C C . SER A 1 101 ? -8.305 -4.999 -8.489 1.00 94.19 101 SER A C 1
ATOM 787 O O . SER A 1 101 ? -9.329 -4.698 -9.105 1.00 94.19 101 SER A O 1
ATOM 789 N N . VAL A 1 102 ? -8.106 -6.193 -7.945 1.00 96.00 102 VAL A N 1
ATOM 790 C CA . VAL A 1 102 ? -9.093 -7.270 -7.845 1.00 96.00 102 VAL A CA 1
ATOM 791 C C . VAL A 1 102 ? -9.378 -7.484 -6.365 1.00 96.00 102 VAL A C 1
ATOM 793 O O . VAL A 1 102 ? -8.449 -7.594 -5.575 1.00 96.00 102 VAL A O 1
ATOM 796 N N . ILE A 1 103 ? -10.649 -7.522 -5.981 1.00 96.44 103 ILE A N 1
ATOM 797 C CA . ILE A 1 103 ? -11.057 -7.844 -4.612 1.00 96.44 103 ILE A CA 1
ATOM 798 C C . ILE A 1 103 ? -11.657 -9.241 -4.665 1.00 96.44 103 ILE A C 1
ATOM 800 O O . ILE A 1 103 ? 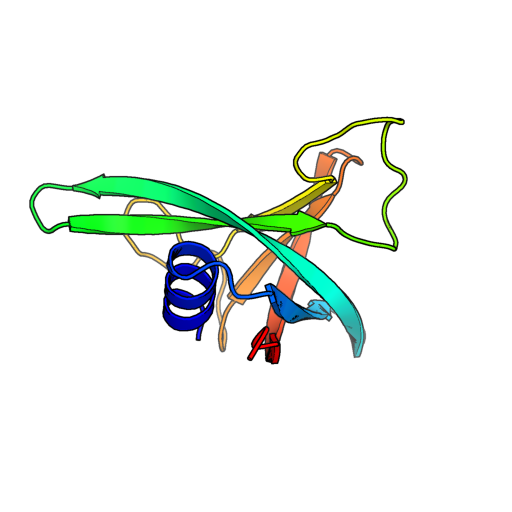-12.605 -9.466 -5.419 1.00 96.44 103 ILE A O 1
ATOM 804 N N . LEU A 1 104 ? -11.058 -10.177 -3.932 1.00 94.44 104 LEU A N 1
ATOM 805 C CA . LEU A 1 104 ? -11.604 -11.517 -3.777 1.00 94.44 104 LEU A CA 1
ATOM 806 C C . LEU A 1 104 ? -12.509 -11.528 -2.552 1.00 94.44 104 LEU A C 1
ATOM 808 O O . LEU A 1 104 ? -12.088 -11.134 -1.461 1.00 94.44 104 LEU A O 1
ATOM 812 N N . ASP A 1 105 ? -13.734 -11.983 -2.773 1.00 90.12 105 ASP A N 1
ATOM 813 C CA . ASP A 1 105 ? -14.695 -12.247 -1.717 1.00 90.12 105 ASP A CA 1
ATOM 814 C C . ASP A 1 105 ? -14.610 -13.713 -1.288 1.00 90.12 105 ASP A C 1
ATOM 816 O O . ASP A 1 105 ? -14.237 -14.575 -2.090 1.00 90.12 105 ASP A O 1
ATOM 820 N N . THR A 1 106 ? -14.928 -13.988 -0.028 1.00 73.00 106 THR A N 1
ATOM 821 C CA . THR A 1 106 ? -14.868 -15.337 0.555 1.00 73.00 106 THR A CA 1
ATOM 822 C C . THR A 1 106 ? -16.243 -15.984 0.741 1.00 73.00 106 THR A C 1
ATOM 824 O O . THR A 1 106 ? -16.340 -16.945 1.502 1.00 73.00 106 THR A O 1
ATOM 827 N N . ASP A 1 107 ? -17.274 -15.467 0.065 1.00 64.50 107 ASP A N 1
ATOM 828 C CA . ASP A 1 107 ? -18.613 -16.081 -0.021 1.00 64.50 107 ASP A CA 1
ATOM 829 C C . ASP A 1 107 ? -18.582 -17.556 -0.479 1.00 64.50 107 ASP A C 1
ATOM 831 O O . ASP A 1 107 ? -17.913 -17.873 -1.495 1.00 64.50 107 ASP A O 1
#